Protein AF-A0A9X1GIW9-F1 (afdb_monomer)

pLDDT: mean 87.71, std 10.34, range [52.69, 97.69]

Mean predicted aligned error: 4.94 Å

Structure (mmCIF, N/CA/C/O backbone):
data_AF-A0A9X1GIW9-F1
#
_entry.id   AF-A0A9X1GIW9-F1
#
loop_
_atom_site.group_PDB
_atom_site.id
_atom_site.type_symbol
_atom_site.label_atom_id
_atom_site.label_alt_id
_atom_site.label_comp_id
_atom_site.label_asym_id
_atom_site.label_entity_id
_atom_site.label_seq_id
_atom_site.pdbx_PDB_ins_code
_atom_site.Cartn_x
_atom_site.Cartn_y
_atom_site.Cartn_z
_atom_site.occupancy
_atom_site.B_iso_or_equiv
_atom_site.auth_seq_id
_atom_site.auth_comp_id
_atom_site.auth_asym_id
_atom_site.auth_atom_id
_atom_site.pdbx_PDB_model_num
ATOM 1 N N . MET A 1 1 ? -6.311 -11.315 5.387 1.00 71.50 1 MET A N 1
ATOM 2 C CA . MET A 1 1 ? -5.167 -10.528 5.877 1.00 71.50 1 MET A CA 1
ATOM 3 C C . MET A 1 1 ? -5.588 -9.813 7.140 1.00 71.50 1 MET A C 1
ATOM 5 O O . MET A 1 1 ? -6.610 -9.127 7.115 1.00 71.50 1 MET A O 1
ATOM 9 N N . GLN A 1 2 ? -4.848 -10.004 8.224 1.00 77.44 2 GLN A N 1
ATOM 10 C CA . GLN A 1 2 ? -5.020 -9.251 9.463 1.00 77.44 2 GLN A CA 1
ATOM 11 C C . GLN A 1 2 ? -4.498 -7.810 9.291 1.00 77.44 2 GLN A C 1
ATOM 13 O O . GLN A 1 2 ? -3.648 -7.561 8.435 1.00 77.44 2 GLN A O 1
ATOM 18 N N . PRO A 1 3 ? -4.954 -6.830 10.091 1.00 72.19 3 PRO A N 1
ATOM 19 C CA . PRO A 1 3 ? -4.505 -5.439 9.962 1.00 72.19 3 PRO A CA 1
ATOM 20 C C . PRO A 1 3 ? -2.989 -5.254 10.115 1.00 72.19 3 PRO A C 1
ATOM 22 O O . PRO A 1 3 ? -2.410 -4.364 9.495 1.00 72.19 3 PRO A O 1
ATOM 25 N N . GLN A 1 4 ? -2.355 -6.086 10.945 1.00 76.62 4 GLN A N 1
ATOM 26 C CA . GLN A 1 4 ? -0.908 -6.070 11.143 1.00 76.62 4 GLN A CA 1
ATOM 27 C C . GLN A 1 4 ? -0.176 -6.539 9.875 1.00 76.62 4 GLN A C 1
ATOM 29 O O . GLN A 1 4 ? 0.713 -5.840 9.393 1.00 76.62 4 GLN A O 1
ATOM 34 N N . GLU A 1 5 ? -0.653 -7.631 9.268 1.00 84.69 5 GLU A N 1
ATOM 35 C CA . GLU A 1 5 ? -0.143 -8.152 7.991 1.00 84.69 5 GLU A CA 1
ATOM 36 C C . GLU A 1 5 ? -0.276 -7.117 6.866 1.00 84.69 5 GLU A C 1
ATOM 38 O O . GLU A 1 5 ? 0.631 -6.962 6.057 1.00 84.69 5 GLU A O 1
ATOM 43 N N . ILE A 1 6 ? -1.375 -6.351 6.826 1.00 85.44 6 ILE A N 1
ATOM 44 C CA . ILE A 1 6 ? -1.567 -5.291 5.821 1.00 85.44 6 ILE A CA 1
ATOM 45 C C . ILE A 1 6 ? -0.460 -4.247 5.907 1.00 85.44 6 ILE A C 1
ATOM 47 O O . ILE A 1 6 ? 0.077 -3.860 4.876 1.00 85.44 6 ILE A O 1
ATOM 51 N N . LYS A 1 7 ? -0.094 -3.794 7.111 1.00 84.81 7 LYS A N 1
ATOM 52 C CA . LYS A 1 7 ? 0.965 -2.787 7.282 1.00 84.81 7 LYS A CA 1
ATOM 53 C C . LYS A 1 7 ? 2.328 -3.313 6.841 1.00 84.81 7 LYS A C 1
ATOM 55 O O . LYS A 1 7 ? 3.077 -2.586 6.192 1.00 84.81 7 LYS A O 1
ATOM 60 N N . GLU A 1 8 ? 2.640 -4.556 7.192 1.00 90.94 8 GLU A N 1
ATOM 61 C CA . GLU A 1 8 ? 3.900 -5.205 6.825 1.00 90.94 8 GLU A CA 1
ATOM 62 C C . GLU A 1 8 ? 4.004 -5.398 5.311 1.00 90.94 8 GLU A C 1
ATOM 64 O O . GLU A 1 8 ? 4.987 -4.976 4.703 1.00 90.94 8 GLU A O 1
ATOM 69 N N . ILE A 1 9 ? 2.951 -5.923 4.681 1.00 93.25 9 ILE A N 1
ATOM 70 C CA . ILE A 1 9 ? 2.906 -6.119 3.230 1.00 93.25 9 ILE A CA 1
ATOM 71 C C . ILE A 1 9 ? 2.975 -4.780 2.494 1.00 93.25 9 ILE A C 1
ATOM 73 O O . ILE A 1 9 ? 3.714 -4.655 1.520 1.00 93.25 9 ILE A O 1
ATOM 77 N N . LEU A 1 10 ? 2.258 -3.755 2.964 1.00 92.56 10 LEU A N 1
ATOM 78 C CA . LEU A 1 10 ? 2.298 -2.430 2.348 1.00 92.56 10 LEU A CA 1
ATOM 79 C C . LEU A 1 10 ? 3.714 -1.836 2.402 1.00 92.56 10 LEU A C 1
ATOM 81 O O . LEU A 1 10 ? 4.158 -1.244 1.424 1.00 92.56 10 LEU A O 1
ATOM 85 N N . LYS A 1 11 ? 4.446 -2.031 3.509 1.00 94.12 11 LYS A N 1
ATOM 86 C CA . LYS A 1 11 ? 5.845 -1.596 3.635 1.00 94.12 11 LYS A CA 1
ATOM 87 C C . LYS A 1 11 ? 6.749 -2.306 2.622 1.00 94.12 11 LYS A C 1
ATOM 89 O O . LYS A 1 11 ? 7.484 -1.631 1.908 1.00 94.12 11 LYS A O 1
ATOM 94 N N . LEU A 1 12 ? 6.640 -3.631 2.514 1.00 96.00 12 LEU A N 1
ATOM 95 C CA . LEU A 1 12 ? 7.407 -4.422 1.545 1.00 96.00 12 LEU A CA 1
ATOM 96 C C . LEU A 1 12 ? 7.114 -3.998 0.098 1.00 96.00 12 LEU A C 1
ATOM 98 O O . LEU A 1 12 ? 8.029 -3.864 -0.713 1.00 96.00 12 LEU A O 1
ATOM 102 N N . LEU A 1 13 ? 5.844 -3.741 -0.227 1.00 96.88 13 LEU A N 1
ATOM 103 C CA . LEU A 1 13 ? 5.451 -3.275 -1.556 1.00 96.88 13 LEU A CA 1
ATOM 104 C C . LEU A 1 13 ? 5.975 -1.872 -1.863 1.00 96.88 13 LEU A C 1
ATOM 106 O O . LEU A 1 13 ? 6.354 -1.627 -3.001 1.00 96.88 13 LEU A O 1
ATOM 110 N N . ILE A 1 14 ? 6.037 -0.966 -0.881 1.00 97.06 14 ILE A N 1
ATOM 111 C CA . ILE A 1 14 ? 6.645 0.362 -1.060 1.00 97.06 14 ILE A CA 1
ATOM 112 C C . ILE A 1 14 ? 8.135 0.228 -1.382 1.00 97.06 14 ILE A C 1
ATOM 114 O O . ILE A 1 14 ? 8.599 0.842 -2.339 1.00 97.06 14 ILE A O 1
ATOM 118 N N . GLU A 1 15 ? 8.870 -0.582 -0.615 1.00 96.56 15 GLU A N 1
ATOM 119 C CA . GLU A 1 15 ? 10.307 -0.812 -0.825 1.00 96.56 15 GLU A CA 1
ATOM 120 C C . GLU A 1 15 ? 10.575 -1.403 -2.216 1.00 96.56 15 GLU A C 1
ATOM 122 O O . GLU A 1 15 ? 11.415 -0.892 -2.956 1.00 96.56 15 GLU A O 1
ATOM 127 N N . LYS A 1 16 ? 9.797 -2.415 -2.616 1.00 95.94 16 LYS A N 1
ATOM 128 C CA . LYS A 1 16 ? 9.888 -3.031 -3.945 1.00 95.94 16 LYS A CA 1
ATOM 129 C C . LYS A 1 16 ? 9.478 -2.072 -5.068 1.00 95.94 16 LYS A C 1
ATOM 131 O O . LYS A 1 16 ? 10.104 -2.048 -6.123 1.00 95.94 16 LYS A O 1
ATOM 136 N N . ALA A 1 17 ? 8.427 -1.281 -4.867 1.00 96.31 17 ALA A N 1
ATOM 137 C CA . ALA A 1 17 ? 7.974 -0.316 -5.861 1.00 96.31 17 ALA A CA 1
ATOM 138 C C . ALA A 1 17 ? 8.977 0.823 -6.051 1.00 96.31 17 ALA A C 1
ATOM 140 O O . ALA A 1 17 ? 9.078 1.342 -7.153 1.00 96.31 17 ALA A O 1
ATOM 141 N N . PHE A 1 18 ? 9.745 1.197 -5.026 1.00 95.69 18 PHE A N 1
ATOM 142 C CA . PHE A 1 18 ? 10.693 2.308 -5.129 1.00 95.69 18 PHE A C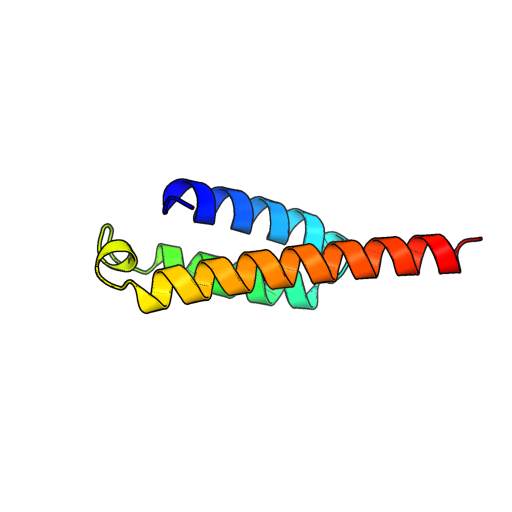A 1
ATOM 143 C C . PHE A 1 18 ? 11.727 2.099 -6.247 1.00 95.69 18 PHE A C 1
ATOM 145 O O . PHE A 1 18 ? 12.157 3.066 -6.869 1.00 95.69 18 PHE A O 1
ATOM 152 N N . THR A 1 19 ? 12.091 0.845 -6.530 1.00 92.94 19 THR A N 1
ATOM 153 C CA . THR A 1 19 ? 13.050 0.489 -7.584 1.00 92.94 19 THR A CA 1
ATOM 154 C C . THR A 1 19 ? 12.400 0.197 -8.939 1.00 92.94 19 THR A C 1
ATOM 156 O O . THR A 1 19 ? 13.042 0.403 -9.964 1.00 92.94 19 THR A O 1
ATOM 159 N N . ILE A 1 20 ? 11.144 -0.263 -8.967 1.00 93.81 20 ILE A N 1
ATOM 160 C CA . ILE A 1 20 ? 10.455 -0.712 -10.195 1.00 93.81 20 ILE A CA 1
ATOM 161 C C . ILE A 1 20 ? 9.513 0.361 -10.762 1.00 93.81 20 ILE A C 1
ATOM 163 O O . ILE A 1 20 ? 9.452 0.573 -11.971 1.00 93.81 20 ILE A O 1
ATOM 167 N N . ASP A 1 21 ? 8.739 1.014 -9.896 1.00 95.06 21 ASP A N 1
ATOM 168 C CA . ASP A 1 21 ? 7.726 2.014 -10.240 1.00 95.06 21 ASP A CA 1
ATOM 169 C C . ASP A 1 21 ? 7.602 3.048 -9.096 1.00 95.06 21 ASP A C 1
ATOM 171 O O . ASP A 1 21 ? 6.765 2.903 -8.191 1.00 95.06 21 ASP A O 1
ATOM 175 N N . PRO A 1 22 ? 8.430 4.113 -9.109 1.00 95.50 22 PRO A N 1
ATOM 176 C CA . PRO A 1 22 ? 8.451 5.117 -8.043 1.00 95.50 22 PRO A CA 1
ATOM 177 C C . PRO A 1 22 ? 7.102 5.817 -7.827 1.00 95.50 22 PRO A C 1
ATOM 179 O O . PRO A 1 22 ? 6.771 6.203 -6.705 1.00 95.50 22 PRO A O 1
ATOM 182 N N . ASN A 1 23 ? 6.286 5.950 -8.878 1.00 96.50 23 ASN A N 1
ATOM 183 C CA . ASN A 1 23 ? 4.956 6.550 -8.770 1.00 96.50 23 ASN A CA 1
ATOM 184 C C . ASN A 1 23 ? 4.013 5.660 -7.956 1.00 96.50 23 ASN A C 1
ATOM 186 O O . ASN A 1 23 ? 3.261 6.160 -7.112 1.00 96.50 23 ASN A O 1
ATOM 190 N N . LEU A 1 24 ? 4.069 4.342 -8.168 1.00 96.69 24 LEU A N 1
ATOM 191 C CA . LEU A 1 24 ? 3.344 3.388 -7.335 1.00 96.69 24 LEU A CA 1
ATOM 192 C C . LEU A 1 24 ? 3.845 3.431 -5.884 1.00 96.69 24 LEU A C 1
ATOM 194 O O . LEU A 1 24 ? 3.023 3.456 -4.967 1.00 96.69 24 LEU A O 1
ATOM 198 N N . ALA A 1 25 ? 5.160 3.530 -5.661 1.00 97.69 25 ALA A N 1
ATOM 199 C CA . ALA A 1 25 ? 5.734 3.644 -4.317 1.00 97.69 25 ALA A CA 1
ATOM 200 C C . ALA A 1 25 ? 5.184 4.860 -3.5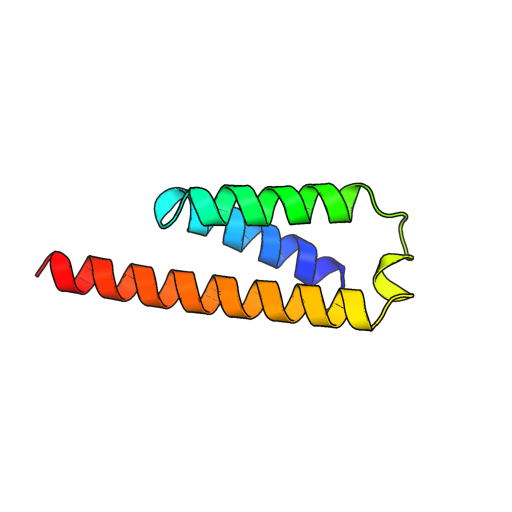51 1.00 97.69 25 ALA A C 1
ATOM 202 O O . ALA A 1 25 ? 4.775 4.738 -2.394 1.00 97.69 25 ALA A O 1
ATOM 203 N N . ILE A 1 26 ? 5.097 6.022 -4.212 1.00 97.56 26 ILE A N 1
ATOM 204 C CA . ILE A 1 26 ? 4.528 7.249 -3.635 1.00 97.56 26 ILE A CA 1
ATOM 205 C C . ILE A 1 26 ? 3.065 7.033 -3.232 1.00 97.56 26 ILE A C 1
ATOM 207 O O . ILE A 1 26 ? 2.683 7.365 -2.107 1.00 97.56 26 ILE A O 1
ATOM 211 N N . ARG A 1 27 ? 2.247 6.440 -4.112 1.00 96.50 27 ARG A N 1
ATOM 212 C CA . ARG A 1 27 ? 0.822 6.179 -3.837 1.00 96.50 27 ARG A CA 1
ATOM 213 C C . ARG A 1 27 ? 0.630 5.207 -2.675 1.00 96.50 27 ARG A C 1
ATOM 215 O O . ARG A 1 27 ? -0.172 5.471 -1.780 1.00 96.50 27 ARG A O 1
ATOM 222 N N . LEU A 1 28 ? 1.389 4.113 -2.643 1.00 96.69 28 LEU A N 1
ATOM 223 C CA . LEU A 1 28 ? 1.345 3.151 -1.540 1.00 96.69 28 LEU A CA 1
ATOM 224 C C . LEU A 1 28 ? 1.781 3.794 -0.215 1.00 96.69 28 LEU A C 1
A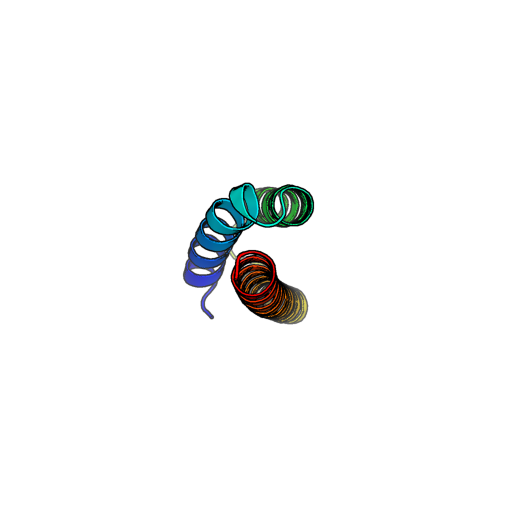TOM 226 O O . LEU A 1 28 ? 1.170 3.543 0.825 1.00 96.69 28 LEU A O 1
ATOM 230 N N . ASN A 1 29 ? 2.776 4.685 -0.241 1.00 95.88 29 ASN A N 1
ATOM 231 C CA . ASN A 1 29 ? 3.202 5.414 0.950 1.00 95.88 29 ASN A CA 1
ATOM 232 C C . ASN A 1 29 ? 2.135 6.403 1.453 1.00 95.88 29 ASN A C 1
ATOM 234 O O . ASN A 1 29 ? 1.924 6.511 2.660 1.00 95.88 29 ASN A O 1
ATOM 238 N N . GLN A 1 30 ? 1.403 7.075 0.560 1.00 95.50 30 GLN A N 1
ATOM 239 C CA . GLN A 1 30 ? 0.261 7.917 0.946 1.00 95.50 30 GLN A CA 1
ATOM 240 C C . GLN A 1 30 ? -0.827 7.101 1.656 1.00 95.50 30 GLN A C 1
ATOM 242 O O . GLN A 1 30 ? -1.333 7.522 2.697 1.00 95.50 30 GLN A O 1
ATOM 247 N N . ILE A 1 31 ? -1.133 5.902 1.151 1.00 92.62 31 ILE A N 1
ATOM 248 C CA . ILE A 1 31 ? -2.071 4.975 1.798 1.00 92.62 31 ILE A CA 1
ATOM 249 C C . ILE A 1 31 ? -1.543 4.547 3.174 1.00 92.62 31 ILE A C 1
ATOM 251 O O . ILE A 1 31 ? -2.293 4.553 4.148 1.00 92.62 31 ILE A O 1
ATOM 255 N N . ASN A 1 32 ? -0.248 4.240 3.292 1.00 91.62 32 ASN A N 1
ATOM 256 C CA . ASN A 1 32 ? 0.380 3.881 4.565 1.00 91.62 32 ASN A CA 1
ATOM 257 C C . ASN A 1 32 ? 0.248 4.998 5.613 1.00 91.62 32 ASN A C 1
ATOM 259 O O . ASN A 1 32 ? -0.110 4.745 6.764 1.00 91.62 32 ASN A O 1
ATOM 263 N N . LEU A 1 33 ? 0.519 6.244 5.215 1.00 91.69 33 LEU A N 1
ATOM 264 C CA . LEU A 1 33 ? 0.379 7.418 6.079 1.00 91.69 33 LEU A CA 1
ATOM 265 C C . LEU A 1 33 ? -1.078 7.647 6.485 1.00 91.69 33 LEU A C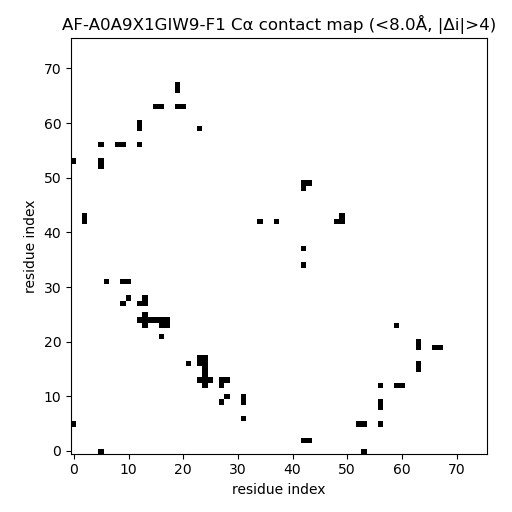 1
ATOM 267 O O . LEU A 1 33 ? -1.347 7.915 7.656 1.00 91.69 33 LEU A O 1
ATOM 271 N N . TRP A 1 34 ? -2.018 7.465 5.555 1.00 90.25 34 TRP A N 1
ATOM 272 C CA . TRP A 1 34 ? -3.443 7.529 5.858 1.00 90.25 34 TRP A CA 1
ATOM 273 C C . TRP A 1 34 ? -3.843 6.481 6.905 1.00 90.25 34 TRP A C 1
ATOM 275 O O . TRP A 1 34 ? -4.441 6.840 7.916 1.00 90.25 34 TRP A O 1
ATOM 285 N N . ILE A 1 35 ? -3.429 5.217 6.747 1.00 86.06 35 ILE A N 1
ATOM 286 C CA . ILE A 1 35 ? -3.692 4.150 7.730 1.00 86.06 35 ILE A CA 1
ATOM 287 C C . ILE A 1 35 ? -3.098 4.496 9.103 1.00 86.06 35 ILE A C 1
ATOM 289 O O . ILE A 1 35 ? -3.742 4.247 10.121 1.00 86.06 35 ILE A O 1
ATOM 293 N N . LYS A 1 36 ? -1.890 5.077 9.157 1.00 84.69 36 LYS A N 1
ATOM 294 C CA . LYS A 1 36 ? -1.257 5.517 10.416 1.00 84.69 36 LYS A CA 1
ATOM 295 C C . LYS A 1 36 ? -2.040 6.630 11.117 1.00 84.69 36 LYS A C 1
ATOM 297 O O . LYS A 1 36 ? -2.042 6.669 12.342 1.00 84.69 36 LYS A O 1
ATOM 302 N N . GLY A 1 37 ? -2.696 7.507 10.357 1.00 84.06 37 GLY A N 1
ATOM 303 C CA . GLY A 1 37 ? -3.562 8.563 10.887 1.00 84.06 37 GLY A CA 1
ATOM 304 C C . GLY A 1 37 ? -4.933 8.072 11.367 1.00 84.06 37 GLY A C 1
ATOM 305 O O . GLY A 1 37 ? -5.627 8.790 12.087 1.00 84.06 37 GLY A O 1
ATOM 306 N N . VAL A 1 38 ? -5.345 6.854 11.002 1.00 83.31 38 VAL A N 1
ATOM 307 C CA . VAL A 1 38 ? -6.617 6.271 11.446 1.00 83.31 38 VAL A CA 1
ATOM 308 C C . VAL A 1 38 ? -6.490 5.738 12.877 1.00 83.31 38 VAL A C 1
ATOM 310 O O . VAL A 1 38 ? -5.554 5.012 13.210 1.00 83.31 38 VAL A O 1
ATOM 313 N N . LYS A 1 39 ? -7.479 6.056 13.728 1.00 78.88 39 LYS A N 1
ATOM 314 C CA . LYS A 1 39 ? -7.540 5.572 15.118 1.00 78.88 39 LYS A CA 1
ATOM 315 C C . LYS A 1 39 ? -7.407 4.038 15.186 1.00 78.88 39 LYS A C 1
ATOM 317 O O . LYS A 1 39 ? -8.075 3.346 14.405 1.00 78.88 39 LYS A O 1
ATOM 322 N N . PRO A 1 40 ? -6.631 3.491 16.142 1.00 69.88 40 PRO A N 1
ATOM 323 C CA . PRO A 1 40 ? -6.547 2.049 16.366 1.00 69.88 40 PRO A CA 1
ATOM 324 C C . PRO A 1 40 ? -7.941 1.410 16.473 1.00 69.88 40 PRO A C 1
ATOM 326 O O . PRO A 1 40 ? -8.838 1.970 17.096 1.00 69.88 40 PRO A O 1
ATOM 329 N N . GLY A 1 41 ? -8.151 0.272 15.808 1.00 72.69 41 GLY A N 1
ATOM 330 C CA . GLY A 1 41 ? -9.444 -0.431 15.779 1.00 72.69 41 GLY A CA 1
ATOM 331 C C . GLY A 1 41 ? -10.489 0.126 14.798 1.00 72.69 41 GLY A C 1
ATOM 332 O O . GLY A 1 41 ? -11.341 -0.630 14.337 1.00 72.69 41 GLY A O 1
ATOM 333 N N . SER A 1 42 ? -10.392 1.391 14.368 1.00 78.31 42 SER A N 1
ATOM 334 C CA . SER A 1 42 ? -11.343 1.992 13.409 1.00 78.31 42 SER A CA 1
ATOM 335 C C . SER A 1 42 ? -11.273 1.346 12.019 1.00 78.31 42 SER A C 1
ATOM 337 O O . SER A 1 42 ? -12.289 1.197 11.342 1.00 78.31 42 SER A O 1
ATOM 339 N N . LEU A 1 43 ? -10.081 0.894 11.615 1.00 75.25 43 LEU A N 1
ATOM 340 C CA . LEU A 1 43 ? -9.891 0.157 10.363 1.00 75.25 43 LEU A CA 1
ATOM 341 C C . LEU A 1 43 ? -10.627 -1.196 10.383 1.00 75.25 43 LEU A C 1
ATOM 343 O O . LEU A 1 43 ? -11.206 -1.595 9.378 1.00 75.25 43 LEU A O 1
ATOM 347 N N . MET A 1 44 ? -10.637 -1.881 11.535 1.00 70.44 44 MET A N 1
ATOM 348 C CA . MET A 1 44 ? -11.324 -3.170 11.703 1.00 70.44 44 MET A CA 1
ATOM 349 C C . MET A 1 44 ? -12.845 -3.015 11.737 1.00 70.44 44 MET A C 1
ATOM 351 O O . MET A 1 44 ? -13.561 -3.886 11.259 1.00 70.44 44 MET A O 1
ATOM 355 N N . ALA A 1 45 ? -13.341 -1.878 12.228 1.00 81.62 45 ALA A N 1
ATOM 356 C CA . ALA A 1 45 ? -14.766 -1.554 12.229 1.00 81.62 45 ALA A CA 1
ATOM 357 C C . ALA A 1 45 ? -15.324 -1.206 10.830 1.00 81.62 45 ALA A C 1
ATOM 359 O O . ALA A 1 45 ? -16.521 -0.962 10.688 1.00 81.62 45 ALA A O 1
ATOM 360 N N . LYS A 1 46 ? -14.476 -1.146 9.792 1.00 84.75 46 LYS A N 1
ATOM 361 C CA . LYS A 1 46 ? -14.849 -0.750 8.425 1.00 84.75 46 LYS A CA 1
ATOM 362 C C . LYS A 1 46 ? -14.500 -1.862 7.424 1.00 84.75 46 LYS A C 1
ATOM 364 O O . LYS A 1 46 ? -13.465 -1.782 6.759 1.00 84.75 46 LYS A O 1
ATOM 369 N N . PRO A 1 47 ? -15.364 -2.880 7.255 1.00 85.50 47 PRO A N 1
ATOM 370 C CA . PRO A 1 47 ? -15.064 -4.050 6.423 1.00 85.50 47 PRO A CA 1
ATOM 371 C C . PRO A 1 47 ? -14.750 -3.692 4.965 1.00 85.50 47 PRO A C 1
ATOM 373 O O . PRO A 1 47 ? -13.813 -4.234 4.389 1.00 85.50 47 PRO A O 1
ATOM 376 N N . PHE A 1 48 ? -15.452 -2.718 4.380 1.00 88.81 48 PHE A N 1
ATOM 377 C CA . PHE A 1 48 ? -15.187 -2.280 3.004 1.00 88.81 48 PHE A CA 1
ATOM 378 C C . PHE A 1 48 ? -13.827 -1.602 2.832 1.00 88.81 48 PHE A C 1
ATOM 380 O O . PHE A 1 48 ? -13.168 -1.807 1.819 1.00 88.81 48 PHE A O 1
ATOM 387 N N . VAL A 1 49 ? -13.371 -0.846 3.835 1.00 87.12 49 VAL A N 1
ATOM 388 C CA . VAL A 1 49 ? -12.020 -0.266 3.827 1.00 87.12 49 VAL A CA 1
ATOM 389 C C . VAL A 1 49 ? -10.980 -1.378 3.879 1.00 87.12 49 VAL A C 1
ATOM 391 O O . VAL A 1 49 ? -9.995 -1.335 3.151 1.00 87.12 49 VAL A O 1
ATOM 394 N N . MET A 1 50 ? -11.215 -2.400 4.701 1.00 87.31 50 MET A N 1
ATOM 395 C CA . MET A 1 50 ? -10.322 -3.549 4.799 1.00 87.31 50 MET A CA 1
ATOM 396 C C . MET A 1 50 ? -10.219 -4.308 3.471 1.00 87.31 50 MET A C 1
ATOM 398 O O . MET A 1 50 ? -9.116 -4.594 3.012 1.00 87.31 50 MET A O 1
ATOM 402 N N . LEU A 1 51 ? -11.356 -4.592 2.830 1.00 90.56 51 LEU A N 1
ATOM 403 C CA . LEU A 1 51 ? -11.401 -5.251 1.521 1.00 90.56 51 LEU A CA 1
ATOM 404 C C . LEU A 1 51 ? -10.727 -4.406 0.438 1.00 90.56 51 LEU A C 1
ATOM 406 O O . LEU A 1 51 ? -9.950 -4.933 -0.353 1.00 90.56 51 LEU A O 1
ATOM 410 N N . PHE A 1 52 ? -10.958 -3.092 0.444 1.00 90.69 52 PHE A N 1
ATOM 411 C CA . PHE A 1 52 ? -10.296 -2.167 -0.470 1.00 90.69 52 PHE A CA 1
ATOM 412 C C . PHE A 1 52 ? -8.770 -2.204 -0.312 1.00 90.69 52 PHE A C 1
ATOM 414 O O . PHE A 1 52 ? -8.055 -2.353 -1.298 1.00 90.69 52 PHE A O 1
ATOM 421 N N . LEU A 1 53 ? -8.257 -2.143 0.920 1.00 91.31 53 LEU A N 1
ATOM 422 C CA . LEU A 1 53 ? -6.816 -2.222 1.177 1.00 91.31 53 LEU A CA 1
ATOM 423 C C . LEU A 1 53 ? -6.218 -3.558 0.725 1.00 91.31 53 LEU A C 1
ATOM 425 O O . LEU A 1 53 ? -5.130 -3.580 0.156 1.00 91.31 53 LEU A O 1
ATOM 429 N N . GLN A 1 54 ? -6.935 -4.662 0.940 1.00 92.25 54 GLN A N 1
ATOM 430 C CA . GLN A 1 54 ? -6.518 -5.978 0.455 1.00 92.25 54 GLN A CA 1
ATOM 431 C C . GLN A 1 54 ? -6.462 -6.030 -1.073 1.00 92.25 54 GLN A C 1
ATOM 433 O O . GLN A 1 54 ? -5.513 -6.588 -1.620 1.00 92.25 54 GLN A O 1
ATOM 438 N N . GLN A 1 55 ? -7.445 -5.441 -1.758 1.00 94.88 55 GLN A N 1
ATOM 439 C CA . GLN A 1 55 ? -7.461 -5.379 -3.216 1.00 94.88 55 GLN A CA 1
ATOM 440 C C . GLN A 1 55 ? -6.290 -4.544 -3.747 1.00 94.88 55 GLN A C 1
ATOM 442 O O . GLN A 1 55 ? -5.536 -5.033 -4.580 1.00 94.88 55 GLN A O 1
ATOM 447 N N . ILE A 1 56 ? -6.054 -3.353 -3.186 1.00 95.06 56 ILE A N 1
ATOM 448 C CA . ILE A 1 56 ? -4.921 -2.493 -3.567 1.00 95.06 56 ILE A CA 1
ATOM 449 C C . ILE A 1 56 ? -3.581 -3.213 -3.397 1.00 95.06 56 ILE A C 1
ATOM 451 O O . ILE A 1 56 ? -2.720 -3.126 -4.269 1.00 95.06 56 ILE A O 1
ATOM 455 N N . ILE A 1 57 ? -3.401 -3.937 -2.291 1.00 95.12 57 ILE A N 1
ATOM 456 C CA . ILE A 1 57 ? -2.190 -4.728 -2.048 1.00 95.12 57 ILE A CA 1
ATOM 457 C C . ILE A 1 57 ? -1.995 -5.788 -3.138 1.00 95.12 57 ILE A C 1
ATOM 459 O O . ILE A 1 57 ? -0.891 -5.933 -3.660 1.00 95.12 57 ILE A O 1
ATOM 463 N N . ARG A 1 58 ? -3.058 -6.520 -3.490 1.00 96.25 58 ARG A N 1
ATOM 464 C CA . ARG A 1 58 ? -3.004 -7.569 -4.520 1.00 96.25 58 ARG A CA 1
ATOM 465 C C . ARG A 1 58 ? -2.695 -6.991 -5.896 1.00 96.25 58 ARG A C 1
ATOM 467 O O . ARG A 1 58 ? -1.835 -7.526 -6.590 1.00 96.25 58 ARG A O 1
ATOM 474 N N . ASP A 1 59 ? -3.351 -5.895 -6.258 1.00 97.25 59 ASP A N 1
ATOM 475 C CA . ASP A 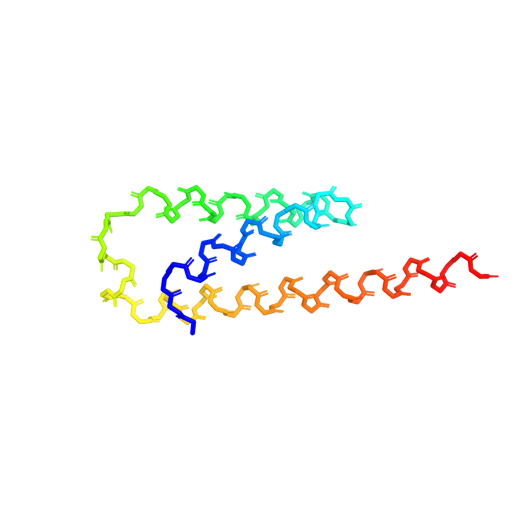1 59 ? -3.167 -5.241 -7.553 1.00 97.25 59 ASP A CA 1
ATOM 476 C C . ASP A 1 59 ? -1.752 -4.668 -7.688 1.00 97.25 59 ASP A C 1
ATOM 478 O O . ASP A 1 59 ? -1.106 -4.844 -8.720 1.00 97.25 59 ASP A O 1
ATOM 482 N N . ALA A 1 60 ? -1.229 -4.046 -6.626 1.00 97.31 60 ALA A N 1
ATOM 483 C CA . ALA A 1 60 ? 0.136 -3.532 -6.601 1.00 97.31 60 ALA A CA 1
ATOM 484 C C . ALA A 1 60 ? 1.179 -4.653 -6.729 1.00 97.31 60 ALA A C 1
ATOM 486 O O . ALA A 1 60 ? 2.120 -4.523 -7.509 1.00 97.31 60 ALA A O 1
ATOM 487 N N . ASP A 1 61 ? 1.015 -5.766 -6.009 1.00 97.00 61 ASP A N 1
ATOM 488 C CA . ASP A 1 61 ? 1.920 -6.913 -6.131 1.00 97.00 61 ASP A CA 1
ATOM 489 C C . ASP A 1 61 ? 1.893 -7.516 -7.545 1.00 97.00 61 ASP A C 1
ATOM 491 O O . ASP A 1 61 ? 2.948 -7.755 -8.140 1.00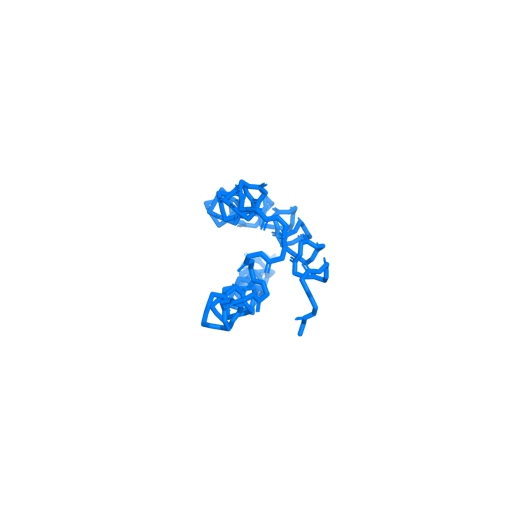 97.00 61 ASP A O 1
ATOM 495 N N . ALA A 1 62 ? 0.698 -7.708 -8.116 1.00 96.81 62 ALA A N 1
ATOM 496 C CA . ALA A 1 62 ? 0.533 -8.205 -9.479 1.00 96.81 62 ALA A CA 1
ATOM 497 C C . ALA A 1 62 ? 1.179 -7.268 -10.511 1.00 96.81 62 ALA A C 1
ATOM 499 O O . ALA A 1 62 ? 1.904 -7.730 -11.393 1.00 96.81 62 ALA A O 1
ATOM 500 N N . TRP A 1 63 ? 0.981 -5.954 -10.368 1.00 96.69 63 TRP A N 1
ATOM 501 C CA . TRP A 1 63 ? 1.591 -4.951 -11.239 1.00 96.69 63 TRP A CA 1
ATOM 502 C C . TRP A 1 63 ? 3.116 -4.969 -11.169 1.00 96.69 63 TRP A C 1
ATOM 504 O O . TRP A 1 63 ? 3.780 -4.995 -12.203 1.00 96.69 63 TRP A O 1
ATOM 514 N N . LEU A 1 64 ? 3.685 -5.005 -9.962 1.00 95.62 64 LEU A N 1
ATOM 515 C CA . LEU A 1 64 ? 5.135 -5.044 -9.783 1.00 95.62 64 LEU A CA 1
ATOM 516 C C . LEU A 1 64 ? 5.737 -6.324 -10.364 1.00 95.62 64 LEU A C 1
ATOM 518 O O . LEU A 1 64 ? 6.775 -6.258 -11.014 1.00 95.62 64 LEU A O 1
ATOM 522 N N . LYS A 1 65 ? 5.080 -7.477 -10.180 1.00 94.81 65 LYS A N 1
ATOM 523 C CA . LYS A 1 65 ? 5.489 -8.741 -10.813 1.00 94.81 65 LYS A CA 1
ATOM 524 C C . LYS A 1 65 ? 5.470 -8.639 -12.338 1.00 94.81 65 LYS A C 1
ATOM 526 O O . LYS A 1 65 ? 6.443 -9.026 -12.975 1.00 94.81 65 LYS A O 1
ATOM 531 N N . LEU A 1 66 ? 4.405 -8.080 -12.913 1.00 94.94 66 LEU A N 1
ATOM 532 C CA . LEU A 1 66 ? 4.294 -7.876 -14.358 1.00 94.94 66 LEU A CA 1
ATOM 533 C C . LEU A 1 66 ? 5.404 -6.956 -14.888 1.00 94.94 66 LEU A C 1
ATOM 535 O O . LEU A 1 66 ? 6.024 -7.255 -15.907 1.00 94.94 66 LEU A O 1
ATOM 539 N N . LYS A 1 67 ? 5.687 -5.860 -14.179 1.00 90.88 67 LYS A N 1
ATOM 540 C CA . LYS A 1 67 ? 6.745 -4.912 -14.542 1.00 90.88 67 LYS A CA 1
ATOM 541 C C . LYS A 1 67 ? 8.134 -5.541 -14.489 1.00 90.88 67 LYS A C 1
ATOM 543 O O . LYS A 1 67 ? 8.883 -5.367 -15.446 1.00 90.88 67 LYS A O 1
ATOM 548 N N . SER A 1 68 ? 8.446 -6.312 -13.446 1.00 88.12 68 SER A N 1
ATOM 549 C CA . SER A 1 68 ? 9.718 -7.043 -13.353 1.00 88.12 68 SER A CA 1
ATOM 550 C C . SER A 1 68 ? 9.914 -8.018 -14.517 1.00 88.12 68 SER A C 1
ATOM 552 O O . SER A 1 68 ? 10.977 -8.047 -15.122 1.00 88.12 68 SER A O 1
ATOM 554 N N . LEU A 1 69 ? 8.871 -8.755 -14.907 1.00 89.69 69 LEU A N 1
ATOM 555 C CA . LEU A 1 69 ? 8.958 -9.656 -16.062 1.00 89.69 69 LEU A CA 1
ATOM 556 C C . LEU A 1 69 ? 9.201 -8.893 -17.374 1.00 89.69 69 LEU A C 1
ATOM 558 O O . LEU A 1 69 ? 9.953 -9.350 -18.229 1.00 89.69 69 LEU A O 1
ATOM 562 N N . SER A 1 70 ? 8.584 -7.718 -17.539 1.00 82.81 70 SER A N 1
ATOM 563 C CA . SER A 1 70 ? 8.790 -6.895 -18.737 1.00 82.81 70 SER A CA 1
ATOM 564 C C . SER A 1 70 ? 10.188 -6.271 -18.819 1.00 82.81 70 SER A C 1
ATOM 566 O O . SER A 1 70 ? 10.712 -6.117 -19.923 1.00 82.81 70 SER A O 1
ATOM 568 N N . SER A 1 71 ? 10.805 -5.932 -17.679 1.00 75.56 71 SER A N 1
ATOM 569 C CA . SER A 1 71 ? 12.187 -5.441 -17.658 1.00 75.56 71 SER A CA 1
ATOM 570 C C . SER A 1 71 ? 13.174 -6.540 -18.0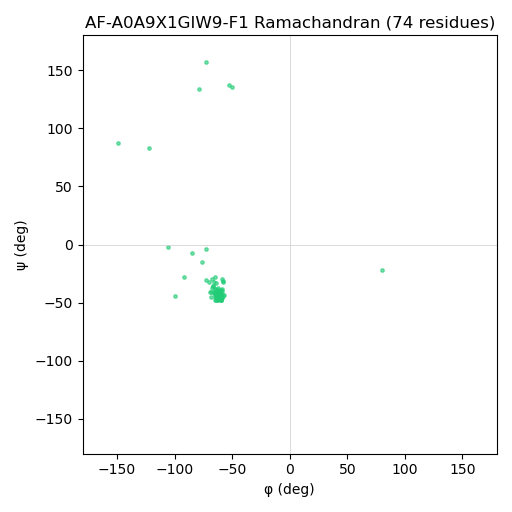24 1.00 75.56 71 SER A C 1
ATOM 572 O O . SER A 1 71 ? 14.078 -6.283 -18.813 1.00 75.56 71 SER A O 1
ATOM 574 N N . ASP A 1 72 ? 12.953 -7.761 -17.532 1.00 68.38 72 ASP A N 1
ATOM 575 C CA . ASP A 1 72 ? 13.811 -8.908 -17.836 1.00 68.38 72 ASP A CA 1
ATOM 576 C C . ASP A 1 72 ? 13.779 -9.219 -19.340 1.00 68.38 72 ASP A C 1
ATOM 578 O O . ASP A 1 72 ? 14.828 -9.316 -19.976 1.00 68.38 72 ASP A O 1
ATOM 582 N N . LEU A 1 73 ? 12.583 -9.248 -19.941 1.00 67.81 73 LEU A N 1
ATOM 583 C CA . LEU A 1 73 ? 12.401 -9.515 -21.373 1.00 67.81 73 LEU A CA 1
ATOM 584 C C . LEU A 1 73 ? 13.015 -8.436 -22.284 1.00 67.81 73 LEU A C 1
ATOM 586 O O . LEU A 1 73 ? 13.379 -8.734 -23.413 1.00 67.81 73 LEU A O 1
ATOM 590 N N . SER A 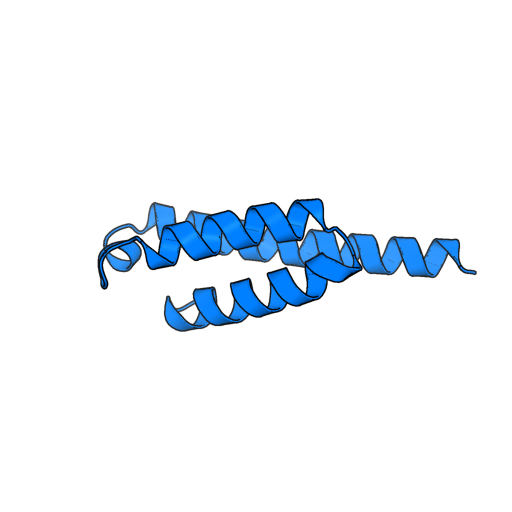1 74 ? 13.121 -7.190 -21.812 1.00 61.03 74 SER A N 1
ATOM 591 C CA . SER A 1 74 ? 13.708 -6.080 -22.584 1.00 61.03 74 SER A CA 1
ATOM 592 C C . SER A 1 74 ? 15.238 -6.014 -22.482 1.00 61.03 74 SER A C 1
ATOM 594 O O . SER A 1 74 ? 15.857 -5.181 -23.141 1.00 61.03 74 SER A O 1
ATOM 596 N N . SER A 1 75 ? 15.840 -6.841 -21.622 1.00 59.00 75 SER A N 1
ATOM 597 C CA . SER A 1 75 ? 17.291 -6.915 -21.399 1.00 59.00 75 SER A CA 1
ATOM 598 C C . SER A 1 75 ? 17.952 -8.155 -22.017 1.00 59.00 75 SER A C 1
ATOM 600 O O . SER A 1 75 ? 19.173 -8.294 -21.925 1.00 59.00 75 SER A O 1
ATOM 602 N N . MET A 1 76 ? 17.153 -9.028 -22.643 1.00 52.69 76 MET A N 1
ATOM 603 C CA . MET A 1 76 ? 17.591 -10.148 -23.489 1.00 52.69 76 MET A CA 1
ATOM 604 C C . MET A 1 76 ? 17.659 -9.714 -24.952 1.00 52.69 76 MET A C 1
ATOM 606 O O . MET A 1 76 ? 18.594 -10.177 -25.641 1.00 52.69 76 MET A O 1
#

Sequence (76 aa):
MQPQEIKEILKLLIEKAFTIDPNLAIRLNQINLWIKGVKPGSLMAKPFVMLFLQQIIRDADAWLKLKSLSSDLSSM

Secondary structure (DSSP, 8-state):
--HHHHHHHHHHHHHHHHHH-HHHHHHHHHHHHHHHHSPTTTTTT-HHHHHHHHHHHHHHHHHHHHHHHHHHHT--

Foldseek 3Di:
DDPVVLLVLLVVLLVLCVVQPVVLNVVSVVVNVVSVPDDPPVCVVDVVSVVVSVVSSVVSVVVSVVSVVVVVVVVD

Radius of gyration: 13.82 Å; Cα contacts (8 Å, |Δi|>4): 43; chains: 1; bounding box: 33×19×40 Å

Nearest PDB structures (foldseek):
  6tz5-assembly1_AA  TM=4.315E-01  e=8.070E+00  Homo sapiens

Solvent-accessible surface area (backbone atoms only — not comparable to full-atom values): 4327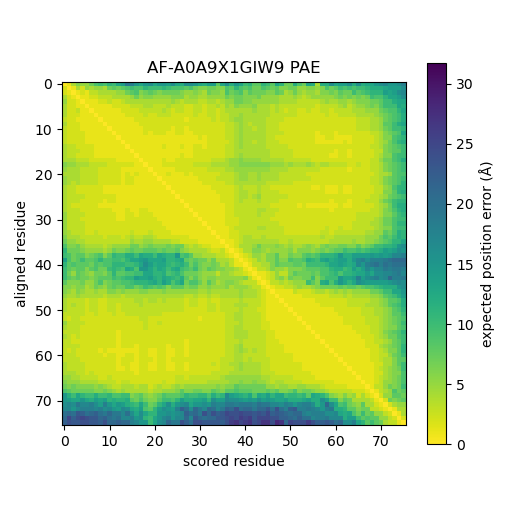 Å² total; per-residue (Å²): 131,55,78,67,52,49,55,55,51,51,51,54,48,27,62,56,21,55,80,77,37,53,68,58,15,52,54,49,47,52,51,51,54,52,58,68,71,47,60,87,66,54,59,73,76,32,63,69,59,47,51,49,52,53,48,54,53,51,54,51,50,52,49,53,53,52,51,53,54,53,54,55,66,74,74,112